Protein AF-A0A7W5MKS4-F1 (afdb_monomer_lite)

Radius of gyration: 28.18 Å; chains: 1; bounding box: 76×53×64 Å

pLDDT: mean 79.15, std 17.08, range [35.84, 94.62]

Secondary structure (DSSP, 8-state):
---PPTTEEE-TTS-EEEEEEPPTTTGGGSS-TTSPPPSEEEEEEESTTSTTHHHHHHHHHHHHHHHHHHHHHHHTT------HHHHHHHHHHHHHHHHHHHHHHHH-HHHHHHHHHHHHHHHHTT-----------------------

Sequence (149 aa):
MLMGPKHTKVHPSGRGEYRRAFSEHFRPFTGGKDVAPRREHKVSLGLPGTSGFMAQCEAAAVQYEDIVVKAQRRHDAAFDVLDAPMIALSAETFRVEMLEDDNAERWDETGAELRRLVAADLSARGVRFESREGPQRASGVGRAVQDEP

Foldseek 3Di:
DPPPDPQWDQDPVQWIKRKDADDPLLQCQLADPPGHGDRIQIDTLGHPPDPCSVVSSVVSVVVVVVSVVRSVCVSVVVDDPCDPVNVVVVVVVVVVVVVVVVVCCVPPPVNVVVVVVVVVVCVVVVNDDPPPPPDPPPPDDDDDDDDDD

Structure (mmCIF, N/CA/C/O backbone):
data_AF-A0A7W5MKS4-F1
#
_entry.id   AF-A0A7W5MKS4-F1
#
loop_
_atom_site.group_PDB
_atom_site.id
_atom_site.type_symbol
_atom_site.label_atom_id
_atom_site.label_alt_id
_atom_site.label_comp_id
_atom_site.label_asym_id
_atom_site.label_entity_id
_atom_site.label_seq_id
_atom_site.pdbx_PDB_ins_code
_atom_site.Cartn_x
_atom_site.Cartn_y
_atom_site.Cartn_z
_atom_site.occupancy
_atom_site.B_iso_or_equiv
_atom_site.auth_seq_id
_atom_site.auth_comp_id
_atom_site.auth_asym_id
_atom_site.auth_atom_id
_atom_site.pdbx_PDB_model_num
ATOM 1 N N . MET A 1 1 ? 32.159 -3.551 -16.111 1.00 37.97 1 MET A N 1
ATOM 2 C CA . MET A 1 1 ? 30.915 -4.313 -15.865 1.00 37.97 1 MET A CA 1
ATOM 3 C C . MET A 1 1 ? 30.027 -3.471 -14.966 1.00 37.97 1 MET A C 1
ATOM 5 O O . MET A 1 1 ? 30.359 -3.311 -13.801 1.00 37.97 1 MET A O 1
ATOM 9 N N . LEU A 1 2 ? 28.965 -2.866 -15.500 1.00 37.34 2 LEU A N 1
ATOM 10 C CA . LEU A 1 2 ? 27.964 -2.187 -14.672 1.00 37.34 2 LEU A CA 1
ATOM 11 C C . LEU A 1 2 ? 27.218 -3.267 -13.876 1.00 37.34 2 LEU A C 1
ATOM 13 O O . LEU A 1 2 ? 26.520 -4.089 -14.467 1.00 37.34 2 LEU A O 1
ATOM 17 N N . MET A 1 3 ? 27.427 -3.314 -12.557 1.00 41.47 3 MET A N 1
ATOM 18 C CA . MET A 1 3 ? 26.613 -4.132 -11.658 1.00 41.47 3 MET A CA 1
ATOM 19 C C . MET A 1 3 ? 25.167 -3.644 -11.766 1.00 41.47 3 MET A C 1
ATOM 21 O O . MET A 1 3 ? 24.836 -2.563 -11.287 1.00 41.47 3 MET A O 1
ATOM 25 N N . GLY A 1 4 ? 24.319 -4.414 -12.448 1.00 54.06 4 GLY A N 1
ATOM 26 C CA . GLY A 1 4 ? 22.897 -4.110 -12.548 1.00 54.06 4 GLY A CA 1
ATOM 27 C C . GLY A 1 4 ? 22.213 -4.150 -11.173 1.00 54.06 4 GLY A C 1
ATOM 28 O O . GLY A 1 4 ? 22.694 -4.838 -10.266 1.00 54.06 4 GLY A O 1
ATOM 29 N N . PRO A 1 5 ? 21.093 -3.428 -11.001 1.00 62.00 5 PRO A N 1
ATOM 30 C CA . PRO A 1 5 ? 20.344 -3.411 -9.751 1.00 62.00 5 PRO A CA 1
ATOM 31 C C . PRO A 1 5 ? 19.978 -4.832 -9.297 1.00 62.00 5 PRO A C 1
ATOM 33 O O . PRO A 1 5 ? 19.530 -5.670 -10.089 1.00 62.00 5 PRO A O 1
ATOM 36 N N . LYS A 1 6 ? 20.203 -5.111 -8.005 1.00 70.56 6 LYS A N 1
ATOM 37 C CA . LYS A 1 6 ? 19.980 -6.426 -7.384 1.00 70.56 6 LYS A CA 1
ATOM 38 C C . LYS A 1 6 ? 18.543 -6.890 -7.658 1.00 70.56 6 LYS A C 1
ATOM 40 O O . LYS A 1 6 ? 17.614 -6.097 -7.567 1.00 70.56 6 LYS A O 1
ATOM 45 N N . HIS A 1 7 ? 18.373 -8.179 -7.963 1.00 85.19 7 HIS A N 1
ATOM 46 C CA . HIS A 1 7 ? 17.077 -8.825 -8.252 1.00 85.19 7 HIS A CA 1
ATOM 47 C C . HIS A 1 7 ? 16.450 -8.520 -9.621 1.00 85.19 7 HIS A C 1
ATOM 49 O O . HIS A 1 7 ? 15.295 -8.872 -9.854 1.00 85.19 7 HIS A O 1
ATOM 55 N N . THR A 1 8 ? 17.215 -7.954 -10.554 1.00 86.12 8 THR A N 1
ATOM 56 C CA . THR A 1 8 ? 16.762 -7.739 -11.934 1.00 86.12 8 THR A CA 1
ATOM 57 C C . THR A 1 8 ? 17.178 -8.899 -12.838 1.00 86.12 8 THR A C 1
ATOM 59 O O . THR A 1 8 ? 18.327 -9.339 -12.802 1.00 86.12 8 THR A O 1
ATOM 62 N N . LYS A 1 9 ? 16.261 -9.399 -13.668 1.00 88.31 9 LYS A N 1
ATOM 63 C CA . LYS A 1 9 ? 16.521 -10.412 -14.702 1.00 88.31 9 LYS A CA 1
ATOM 64 C C . LYS A 1 9 ? 16.053 -9.899 -16.057 1.00 88.31 9 LYS A C 1
ATOM 66 O O . LYS A 1 9 ? 15.049 -9.205 -16.136 1.00 88.31 9 LYS A O 1
ATOM 71 N N . VAL A 1 10 ? 16.759 -10.254 -17.126 1.00 87.00 10 VAL A N 1
ATOM 72 C CA . VAL A 1 10 ? 16.326 -9.953 -18.498 1.00 87.00 10 VAL A CA 1
ATOM 73 C C . VAL A 1 10 ? 15.580 -11.167 -19.044 1.00 87.00 10 VAL A C 1
ATOM 75 O O . VAL A 1 10 ? 16.099 -12.282 -19.038 1.00 87.00 10 VAL A O 1
ATOM 78 N N . HIS A 1 11 ? 14.342 -10.956 -19.471 1.00 85.56 11 HIS A N 1
ATOM 79 C CA . HIS A 1 11 ? 13.506 -11.951 -20.129 1.00 85.56 11 HIS A CA 1
ATOM 80 C C . HIS A 1 11 ? 13.994 -12.180 -21.575 1.00 85.56 11 HIS A C 1
ATOM 82 O O . HIS A 1 11 ? 14.494 -11.234 -22.188 1.00 85.56 11 HIS A O 1
ATOM 88 N N . PRO A 1 12 ? 13.799 -13.370 -22.182 1.00 85.25 12 PRO A N 1
ATOM 89 C CA . PRO A 1 12 ? 14.166 -13.626 -23.583 1.00 85.25 12 PRO A CA 1
ATOM 90 C C . PRO A 1 12 ? 13.593 -12.625 -24.599 1.00 85.25 12 PRO A C 1
ATOM 92 O O . PRO A 1 12 ? 14.156 -12.434 -25.668 1.00 85.25 12 PRO A O 1
ATOM 95 N N . SER A 1 13 ? 12.503 -11.935 -24.254 1.00 85.88 13 SER A N 1
ATOM 96 C CA . SER A 1 13 ? 11.917 -10.851 -25.054 1.00 85.88 13 SER A CA 1
ATOM 97 C C . SER A 1 13 ? 12.677 -9.514 -24.971 1.00 85.88 13 SER A C 1
ATOM 99 O O . SER A 1 13 ? 12.152 -8.494 -25.407 1.00 85.88 13 SER A O 1
ATOM 101 N N . GLY A 1 14 ? 13.841 -9.471 -24.317 1.00 84.69 14 GLY A N 1
ATOM 102 C CA . GLY A 1 14 ? 14.654 -8.267 -24.110 1.00 84.69 14 GLY A CA 1
ATOM 103 C C . GLY A 1 14 ? 14.167 -7.330 -22.998 1.00 84.69 14 GLY A C 1
ATOM 104 O O . GLY A 1 14 ? 14.828 -6.338 -22.705 1.00 84.69 14 GLY A O 1
ATOM 105 N N . ARG A 1 15 ? 13.035 -7.626 -22.347 1.00 8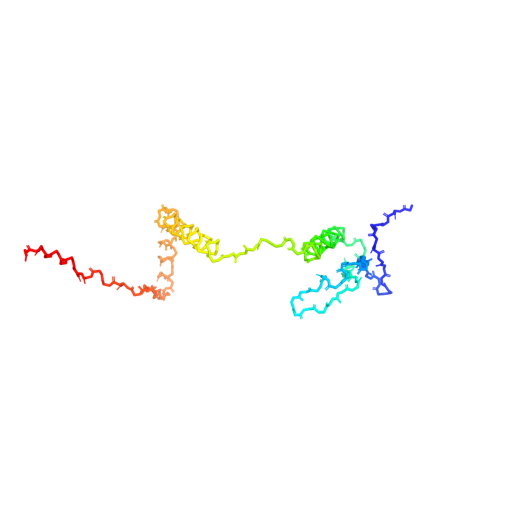8.69 15 ARG A N 1
ATOM 106 C CA . ARG A 1 15 ? 12.491 -6.816 -21.243 1.00 88.69 15 ARG A CA 1
ATOM 107 C C . ARG A 1 15 ? 13.139 -7.188 -19.911 1.00 88.69 15 ARG A C 1
ATOM 109 O O . ARG A 1 15 ? 13.355 -8.365 -19.642 1.00 88.69 15 ARG A O 1
ATOM 116 N N . GLY A 1 16 ? 13.412 -6.202 -19.067 1.00 90.44 16 GLY A N 1
ATOM 117 C CA . GLY A 1 16 ? 13.812 -6.402 -17.681 1.00 90.44 16 GLY A CA 1
ATOM 118 C C . GLY A 1 16 ? 12.619 -6.732 -16.785 1.00 90.44 16 GLY A C 1
ATOM 119 O O . GLY A 1 16 ? 11.503 -6.254 -16.984 1.00 90.44 16 GLY A O 1
ATOM 120 N N . GLU A 1 17 ? 12.874 -7.546 -15.774 1.00 92.94 17 GLU A N 1
ATOM 121 C CA . GLU A 1 17 ? 11.919 -7.984 -14.768 1.00 92.94 17 GLU A CA 1
ATOM 122 C C . GLU A 1 17 ? 12.578 -7.900 -13.390 1.00 92.94 17 GLU A C 1
ATOM 124 O O . GLU A 1 17 ? 13.673 -8.428 -13.184 1.00 92.94 17 GLU A O 1
ATOM 129 N N . TYR A 1 18 ? 11.909 -7.255 -12.440 1.00 93.31 18 TYR A N 1
ATOM 130 C CA . TYR A 1 18 ? 12.260 -7.328 -11.030 1.00 93.31 18 TYR A CA 1
ATOM 131 C C . TYR A 1 18 ? 11.673 -8.606 -10.447 1.00 93.31 18 TYR A C 1
ATOM 133 O O . TYR A 1 18 ? 10.470 -8.847 -10.577 1.00 93.31 18 TYR A O 1
ATOM 141 N N . ARG A 1 19 ? 12.503 -9.420 -9.792 1.00 93.44 19 ARG A N 1
ATOM 142 C CA . ARG A 1 19 ? 12.075 -10.680 -9.188 1.00 93.44 19 ARG A CA 1
ATOM 143 C C . ARG A 1 19 ? 12.782 -10.940 -7.864 1.00 93.44 19 ARG A C 1
ATOM 145 O O . ARG A 1 19 ? 13.958 -11.307 -7.841 1.00 93.44 19 ARG A O 1
ATOM 152 N N . ARG A 1 20 ? 12.037 -10.833 -6.762 1.00 93.56 20 ARG A N 1
ATOM 153 C CA . ARG A 1 20 ? 12.534 -11.098 -5.404 1.00 93.56 20 ARG A CA 1
ATOM 154 C C . ARG A 1 20 ? 11.591 -12.028 -4.647 1.00 93.56 20 ARG A C 1
ATOM 156 O O . ARG A 1 20 ? 10.394 -11.772 -4.559 1.00 93.56 20 ARG A O 1
ATOM 163 N N . ALA A 1 21 ? 12.135 -13.118 -4.114 1.00 93.00 21 ALA A N 1
ATOM 164 C CA . ALA A 1 21 ? 11.378 -14.080 -3.321 1.00 93.00 21 ALA A CA 1
ATOM 165 C C . ALA A 1 21 ? 11.095 -13.532 -1.917 1.00 93.00 21 ALA A C 1
ATOM 167 O O . ALA A 1 21 ? 11.966 -12.907 -1.315 1.00 93.00 21 ALA A O 1
ATOM 168 N N . PHE A 1 22 ? 9.902 -13.810 -1.391 1.00 93.06 22 PHE A N 1
ATOM 169 C CA . PHE A 1 22 ? 9.574 -13.523 0.004 1.00 93.06 22 PHE A CA 1
ATOM 170 C C . PHE A 1 22 ? 10.118 -14.625 0.923 1.00 93.06 22 PHE A C 1
ATOM 172 O O . PHE A 1 22 ? 10.131 -15.809 0.551 1.00 93.06 22 PHE A O 1
ATOM 179 N N . SER A 1 23 ? 10.524 -14.235 2.136 1.00 91.56 23 SER A N 1
ATOM 180 C CA . SER A 1 23 ? 10.887 -15.175 3.206 1.00 91.56 23 SER A CA 1
ATOM 181 C C . SER A 1 23 ? 9.728 -16.124 3.508 1.00 91.56 23 SER A C 1
ATOM 183 O O . SER A 1 23 ? 8.566 -15.716 3.454 1.00 91.56 23 SER A O 1
ATOM 185 N N . GLU A 1 24 ? 10.032 -17.383 3.827 1.00 91.00 24 GLU A N 1
ATOM 186 C CA . GLU A 1 24 ? 9.024 -18.438 3.991 1.00 91.00 24 GLU A CA 1
ATOM 187 C C . GLU A 1 24 ? 7.988 -18.092 5.060 1.00 91.00 24 GLU A C 1
ATOM 189 O O . GLU A 1 24 ? 6.795 -18.283 4.832 1.00 91.00 24 GLU A O 1
ATOM 194 N N . HIS A 1 25 ? 8.443 -17.484 6.157 1.00 88.56 25 HIS A N 1
ATOM 195 C CA . HIS A 1 25 ? 7.606 -17.060 7.279 1.00 88.56 25 HIS A CA 1
ATOM 196 C C . HIS A 1 25 ? 6.561 -16.002 6.889 1.00 88.56 25 HIS A C 1
ATOM 198 O O . HIS A 1 25 ? 5.465 -15.991 7.441 1.00 88.56 25 HIS A O 1
ATOM 204 N N . PHE A 1 26 ? 6.850 -15.151 5.896 1.00 88.62 26 PHE A N 1
ATOM 205 C CA . PHE A 1 26 ? 5.929 -14.091 5.468 1.00 88.62 26 PHE A CA 1
ATOM 206 C C . PHE A 1 26 ? 5.015 -14.494 4.320 1.00 88.62 26 PHE A C 1
ATOM 208 O O . PHE A 1 26 ? 3.989 -13.844 4.129 1.00 88.62 26 PHE A O 1
ATOM 215 N N . ARG A 1 27 ? 5.343 -15.551 3.559 1.00 90.62 27 ARG A N 1
ATOM 216 C CA . ARG A 1 27 ? 4.579 -15.960 2.364 1.00 90.62 27 ARG A CA 1
ATOM 217 C C . ARG A 1 27 ? 3.068 -16.019 2.607 1.00 90.62 27 ARG A C 1
ATOM 219 O O . ARG A 1 27 ? 2.375 -15.410 1.791 1.00 90.62 27 ARG A O 1
ATOM 226 N N . PRO A 1 28 ? 2.549 -16.631 3.695 1.00 90.25 28 PRO A N 1
ATOM 227 C CA . PRO A 1 28 ? 1.106 -16.686 3.953 1.00 90.25 28 PRO A CA 1
ATOM 228 C C . PRO A 1 28 ? 0.435 -15.308 4.064 1.00 90.25 28 PRO A C 1
ATOM 230 O O . PRO A 1 28 ? -0.742 -15.175 3.749 1.00 90.25 28 PRO A O 1
ATOM 233 N N . PHE A 1 29 ? 1.184 -14.273 4.454 1.00 89.31 29 PHE A N 1
ATOM 234 C CA . PHE A 1 29 ? 0.673 -12.936 4.771 1.00 89.31 29 PHE A CA 1
ATOM 235 C C . PHE A 1 29 ? 0.842 -11.912 3.638 1.00 89.31 29 PHE A C 1
ATOM 237 O O . PHE A 1 29 ? 0.351 -10.785 3.743 1.00 89.31 29 PHE A O 1
ATOM 244 N N . THR A 1 30 ? 1.511 -12.296 2.545 1.00 89.12 30 THR A N 1
ATOM 245 C CA . THR A 1 30 ? 1.766 -11.429 1.376 1.00 89.12 30 THR A CA 1
ATOM 246 C C . THR A 1 30 ? 0.552 -11.229 0.462 1.00 89.12 30 THR A C 1
ATOM 248 O O . THR A 1 30 ? 0.558 -10.326 -0.376 1.00 89.12 30 THR A O 1
ATOM 251 N N . GLY A 1 31 ? -0.484 -12.065 0.593 1.00 81.88 31 GLY A N 1
ATOM 252 C CA . GLY A 1 31 ? -1.744 -11.954 -0.146 1.00 81.88 31 GLY A CA 1
ATOM 253 C C . GLY A 1 31 ? -2.749 -11.043 0.563 1.00 81.88 31 GLY A C 1
ATOM 254 O O . GLY A 1 31 ? -2.788 -10.991 1.785 1.00 81.88 31 GLY A O 1
ATOM 255 N N . GLY A 1 32 ? -3.559 -10.284 -0.175 1.00 75.00 32 GLY A N 1
ATOM 256 C CA . GLY A 1 32 ? -4.725 -9.574 0.374 1.00 75.00 32 GLY A CA 1
ATOM 257 C C . GLY A 1 32 ? -5.817 -10.531 0.875 1.00 75.00 32 GLY A C 1
ATOM 258 O O . GLY A 1 32 ? -5.712 -11.734 0.672 1.00 75.00 32 GLY A O 1
ATOM 259 N N . LYS A 1 33 ? -6.884 -9.994 1.488 1.00 70.50 33 LYS A N 1
ATOM 260 C CA . LYS A 1 33 ? -8.025 -10.789 1.991 1.00 70.50 33 LYS A CA 1
ATOM 261 C C . LYS A 1 33 ? -8.585 -11.752 0.929 1.00 70.50 33 LYS A C 1
ATOM 263 O O . LYS A 1 33 ? -8.878 -12.895 1.249 1.00 70.50 33 LYS A O 1
ATOM 268 N N . ASP A 1 34 ? -8.606 -11.303 -0.326 1.00 77.56 34 ASP A N 1
ATOM 269 C CA . ASP A 1 34 ? -9.131 -12.052 -1.476 1.00 77.56 34 ASP A CA 1
ATOM 270 C C . ASP A 1 34 ? -8.057 -12.347 -2.540 1.00 77.56 34 ASP A C 1
ATOM 272 O O . ASP A 1 34 ? -8.361 -12.668 -3.688 1.00 77.56 34 ASP A O 1
ATOM 276 N N . VAL A 1 35 ? -6.772 -12.209 -2.193 1.00 80.38 35 VAL A N 1
ATOM 277 C CA . VAL A 1 35 ? -5.660 -12.433 -3.128 1.00 80.38 35 VAL A CA 1
ATOM 278 C C . VAL A 1 35 ? -4.781 -13.544 -2.587 1.00 80.38 35 VAL A C 1
ATOM 280 O O . VAL A 1 35 ? -4.255 -13.440 -1.482 1.00 80.38 35 VAL A O 1
ATOM 283 N N . ALA A 1 36 ? -4.576 -14.580 -3.401 1.00 84.00 36 ALA A N 1
ATOM 284 C CA . ALA A 1 36 ? -3.751 -15.718 -3.026 1.00 84.00 36 ALA A CA 1
ATOM 285 C C . ALA A 1 36 ? -2.344 -15.280 -2.556 1.00 84.00 36 ALA A C 1
ATOM 287 O O . ALA A 1 36 ? -1.760 -14.351 -3.135 1.00 84.00 36 ALA A O 1
ATOM 288 N N . PRO A 1 37 ? -1.776 -15.959 -1.541 1.00 87.69 37 PRO A N 1
ATOM 289 C CA . PRO A 1 37 ? -0.424 -15.693 -1.073 1.00 87.69 37 PRO A CA 1
ATOM 290 C C . PRO A 1 37 ? 0.587 -15.815 -2.214 1.00 87.69 37 PRO A C 1
ATOM 292 O O . PRO A 1 37 ? 0.530 -16.746 -3.023 1.00 87.69 37 PRO A O 1
ATOM 295 N N . ARG A 1 38 ? 1.538 -14.883 -2.283 1.00 89.88 38 ARG A N 1
ATOM 296 C CA . ARG A 1 38 ? 2.557 -14.856 -3.335 1.00 89.88 38 ARG A CA 1
ATOM 297 C C . ARG A 1 38 ? 3.874 -15.386 -2.784 1.00 89.88 38 ARG A C 1
ATOM 299 O O . ARG A 1 38 ? 4.266 -15.101 -1.658 1.00 89.88 38 ARG A O 1
ATOM 306 N N . ARG A 1 39 ? 4.596 -16.157 -3.597 1.00 92.19 39 ARG A N 1
ATOM 307 C CA . ARG A 1 39 ? 5.942 -16.643 -3.234 1.00 92.19 39 ARG A CA 1
ATOM 308 C C . ARG A 1 39 ? 7.033 -15.610 -3.511 1.00 92.19 39 ARG A C 1
ATOM 310 O O . ARG A 1 39 ? 8.086 -15.640 -2.882 1.00 92.19 39 ARG A O 1
ATOM 317 N N . GLU A 1 40 ? 6.776 -14.701 -4.442 1.00 93.25 40 GLU A N 1
ATOM 318 C CA . GLU A 1 40 ? 7.726 -13.693 -4.900 1.00 93.25 40 GLU A CA 1
ATOM 319 C C . GLU A 1 40 ? 7.009 -12.434 -5.391 1.00 93.25 40 GLU A C 1
ATOM 321 O O . GLU A 1 40 ? 5.854 -12.484 -5.826 1.00 93.25 40 GLU A O 1
ATOM 326 N N . HIS A 1 41 ? 7.714 -11.307 -5.333 1.00 93.50 41 HIS A N 1
ATOM 327 C CA . HIS A 1 41 ? 7.340 -10.079 -6.014 1.00 93.50 41 HIS A CA 1
ATOM 328 C C . HIS A 1 41 ? 7.972 -10.085 -7.404 1.00 93.50 41 HIS A C 1
ATOM 330 O O . HIS A 1 41 ? 9.200 -10.122 -7.534 1.00 93.50 41 HIS A O 1
ATOM 336 N N . LYS A 1 42 ? 7.119 -10.082 -8.428 1.00 93.31 42 LYS A N 1
ATOM 337 C CA . LYS A 1 42 ? 7.496 -10.108 -9.839 1.00 93.31 42 LYS A CA 1
ATOM 338 C C . LYS A 1 42 ? 6.846 -8.930 -10.557 1.00 93.31 42 LYS A C 1
ATOM 340 O O . LYS A 1 42 ? 5.619 -8.849 -10.585 1.00 93.31 42 LYS A O 1
ATOM 345 N N . VAL A 1 43 ? 7.657 -8.049 -11.144 1.00 92.81 43 VAL A N 1
ATOM 346 C CA . VAL A 1 43 ? 7.194 -6.842 -11.851 1.00 92.81 43 VAL A CA 1
ATOM 347 C C . VAL A 1 43 ? 8.008 -6.634 -13.127 1.00 92.81 43 VAL A C 1
ATOM 349 O O . VAL A 1 43 ? 9.226 -6.783 -13.128 1.00 92.81 43 VAL A O 1
ATOM 352 N N . SER A 1 44 ? 7.338 -6.296 -14.230 1.00 92.00 44 SER A N 1
ATOM 353 C CA . SER A 1 44 ? 8.000 -5.915 -15.484 1.00 92.00 44 SER A CA 1
ATOM 354 C C . SER A 1 44 ? 8.564 -4.499 -15.372 1.00 92.00 44 SER A C 1
ATOM 356 O O . SER A 1 44 ? 7.832 -3.589 -15.004 1.00 92.00 44 SER A O 1
ATOM 358 N N . LEU A 1 45 ? 9.822 -4.310 -15.769 1.00 91.38 45 LEU A N 1
ATOM 359 C CA . LEU A 1 45 ? 10.549 -3.033 -15.712 1.00 91.38 45 LEU A CA 1
ATOM 360 C C . LEU A 1 45 ? 10.682 -2.345 -17.083 1.00 91.38 45 LEU A C 1
ATOM 362 O O . LEU A 1 45 ? 11.345 -1.320 -17.218 1.00 91.38 45 LEU A O 1
ATOM 366 N N . GLY A 1 46 ? 10.115 -2.940 -18.137 1.00 89.81 46 GLY A N 1
ATOM 367 C CA . GLY A 1 46 ? 10.268 -2.437 -19.503 1.00 89.81 46 GLY A CA 1
ATOM 368 C C . GLY A 1 46 ? 11.606 -2.835 -20.125 1.00 89.81 46 GLY A C 1
ATOM 369 O O . GLY A 1 46 ? 12.128 -3.907 -19.832 1.00 89.81 46 GLY A O 1
ATOM 370 N N . LEU A 1 47 ? 12.136 -2.030 -21.044 1.00 90.31 47 LEU A N 1
ATOM 371 C CA . LEU A 1 47 ? 13.389 -2.333 -21.742 1.00 90.31 47 LEU A CA 1
ATOM 372 C C . LEU A 1 47 ? 14.588 -1.736 -20.983 1.00 90.31 47 LEU A C 1
ATOM 374 O O . LEU A 1 47 ? 14.545 -0.568 -20.600 1.00 90.31 47 LEU A O 1
ATOM 378 N N . PRO A 1 48 ? 15.680 -2.492 -20.777 1.00 86.38 48 PRO A N 1
ATOM 379 C CA . PRO A 1 48 ? 16.901 -1.937 -20.208 1.00 86.38 48 PRO A CA 1
ATOM 380 C C . PRO A 1 4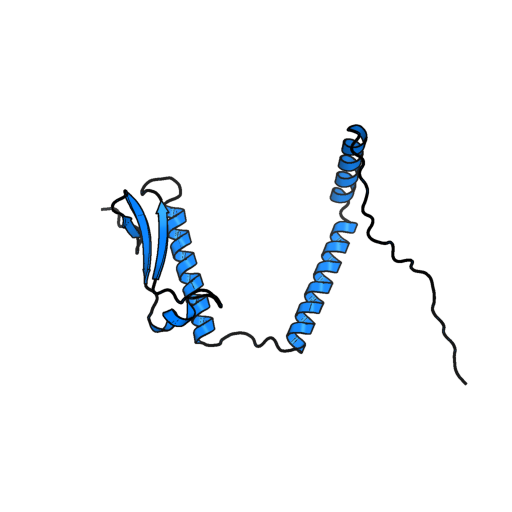8 ? 17.423 -0.771 -21.059 1.00 86.38 48 PRO A C 1
ATOM 382 O O . PRO A 1 48 ? 17.518 -0.883 -22.279 1.00 86.38 48 PRO A O 1
ATOM 385 N N . GLY A 1 49 ? 17.769 0.344 -20.414 1.00 83.44 49 GLY A N 1
ATOM 386 C CA . GLY A 1 49 ? 18.308 1.534 -21.084 1.00 83.44 49 GLY A CA 1
ATOM 387 C C . GLY A 1 49 ? 17.269 2.560 -21.550 1.00 83.44 49 GLY A C 1
ATOM 388 O O . GLY A 1 49 ? 17.662 3.633 -21.999 1.00 83.44 49 GLY A O 1
ATOM 389 N N . THR A 1 50 ? 15.964 2.297 -21.408 1.00 87.00 50 THR A N 1
ATOM 390 C CA . THR A 1 50 ? 14.940 3.331 -21.631 1.00 87.00 50 THR A CA 1
ATOM 391 C C . THR A 1 50 ? 14.864 4.305 -20.459 1.00 87.00 50 THR A C 1
ATOM 393 O O . THR A 1 50 ? 15.140 3.943 -19.309 1.00 87.00 50 THR A O 1
ATOM 396 N N . SER A 1 51 ? 14.424 5.537 -20.729 1.00 85.19 51 SER A N 1
ATOM 397 C CA . SER A 1 51 ? 14.097 6.490 -19.668 1.00 85.19 51 SER A CA 1
ATOM 398 C C . SER A 1 51 ? 13.065 5.873 -18.713 1.00 85.19 51 SER A C 1
ATOM 400 O O . SER A 1 51 ? 12.105 5.227 -19.129 1.00 85.19 51 SER A O 1
ATOM 402 N N . GLY A 1 52 ? 13.316 5.989 -17.409 1.00 87.25 52 GLY A N 1
ATOM 403 C CA . GLY A 1 52 ? 12.445 5.437 -16.368 1.00 87.25 52 GLY A CA 1
ATOM 404 C C . GLY A 1 52 ? 12.715 3.986 -15.952 1.00 87.25 52 GLY A C 1
ATOM 405 O O . GLY A 1 52 ? 12.138 3.561 -14.957 1.00 87.25 52 GLY A O 1
ATOM 406 N N . PHE A 1 53 ? 13.615 3.239 -16.610 1.00 89.00 53 PHE A N 1
ATOM 407 C CA . PHE A 1 53 ? 13.946 1.864 -16.187 1.00 89.00 53 PHE A CA 1
ATOM 408 C C . PHE A 1 53 ? 14.445 1.813 -14.733 1.00 89.00 53 PHE A C 1
ATOM 410 O O . PHE A 1 53 ? 13.965 1.021 -13.928 1.00 89.00 53 PHE A O 1
ATOM 417 N N . MET A 1 54 ? 15.371 2.706 -14.371 1.00 89.75 54 MET A N 1
ATOM 418 C CA . MET A 1 54 ? 15.906 2.783 -13.006 1.00 89.75 54 MET A CA 1
ATOM 419 C C . MET A 1 54 ? 14.847 3.207 -11.984 1.00 89.75 54 MET A C 1
ATOM 421 O O . MET A 1 54 ? 14.757 2.594 -10.926 1.00 89.75 54 MET A O 1
ATOM 425 N N . ALA A 1 55 ? 13.988 4.167 -12.333 1.00 91.38 55 ALA A N 1
ATOM 426 C CA . ALA A 1 55 ? 12.877 4.574 -11.473 1.00 91.38 55 ALA A CA 1
ATOM 427 C C . ALA A 1 55 ? 11.896 3.415 -11.224 1.00 91.38 55 ALA A C 1
ATOM 429 O O . ALA A 1 55 ? 11.404 3.239 -10.114 1.00 91.38 55 ALA A O 1
ATOM 430 N N . GLN A 1 56 ? 11.646 2.572 -12.233 1.00 91.94 56 GLN A N 1
ATOM 431 C CA . GLN A 1 56 ? 10.829 1.367 -12.071 1.00 91.94 56 GLN A CA 1
ATOM 432 C C . GLN A 1 56 ? 11.519 0.315 -11.194 1.00 91.94 56 GLN A C 1
ATOM 434 O O . GLN A 1 56 ? 10.845 -0.334 -10.396 1.00 91.94 56 GLN A O 1
ATOM 439 N N . CYS A 1 57 ? 12.844 0.157 -11.295 1.00 90.25 57 CYS A N 1
ATOM 440 C CA . CYS A 1 57 ? 13.607 -0.719 -10.399 1.00 90.25 57 CYS A CA 1
ATOM 441 C C . CYS A 1 57 ? 13.473 -0.274 -8.938 1.00 90.25 57 CYS A C 1
ATOM 443 O O . CYS A 1 57 ? 13.219 -1.100 -8.063 1.00 90.25 57 CYS A O 1
ATOM 445 N N . GLU A 1 58 ? 13.634 1.024 -8.682 1.00 91.88 58 GLU A N 1
ATOM 446 C CA . GLU A 1 58 ? 13.503 1.615 -7.348 1.00 91.88 58 GLU A CA 1
ATOM 447 C C . GLU A 1 58 ? 12.076 1.467 -6.818 1.00 91.88 58 GLU A C 1
ATOM 449 O O . GLU A 1 58 ? 11.884 0.967 -5.712 1.00 91.88 58 GLU A O 1
ATOM 454 N N . ALA A 1 59 ? 11.069 1.789 -7.633 1.00 93.44 59 ALA A N 1
ATOM 455 C CA . ALA A 1 59 ? 9.668 1.621 -7.264 1.00 93.44 59 ALA A CA 1
ATOM 456 C C . ALA A 1 59 ? 9.327 0.159 -6.934 1.00 93.44 59 ALA A C 1
ATOM 458 O O . ALA A 1 59 ? 8.648 -0.101 -5.943 1.00 93.44 59 ALA A O 1
ATOM 459 N N . ALA A 1 60 ? 9.826 -0.808 -7.712 1.00 93.12 60 ALA A N 1
ATOM 460 C CA . ALA A 1 60 ? 9.623 -2.230 -7.435 1.00 93.12 60 ALA A CA 1
ATOM 461 C C . ALA A 1 60 ? 10.312 -2.676 -6.131 1.00 93.12 60 ALA A C 1
ATOM 463 O O . ALA A 1 60 ? 9.772 -3.500 -5.392 1.00 93.12 60 ALA A O 1
ATOM 464 N N . ALA A 1 61 ? 11.484 -2.117 -5.816 1.00 92.69 61 ALA A N 1
ATOM 465 C CA . ALA A 1 61 ? 12.162 -2.383 -4.553 1.00 92.69 61 ALA A CA 1
ATOM 466 C C . ALA A 1 61 ? 11.378 -1.819 -3.356 1.00 92.69 61 ALA A C 1
ATOM 468 O O . ALA A 1 61 ? 11.172 -2.542 -2.384 1.00 92.69 61 ALA A O 1
ATOM 469 N N . VAL A 1 62 ? 10.883 -0.581 -3.451 1.00 94.25 62 VAL A N 1
ATOM 470 C CA . VAL A 1 62 ? 10.035 0.039 -2.416 1.00 94.25 62 VAL A CA 1
ATOM 471 C C . VAL A 1 62 ? 8.748 -0.762 -2.217 1.00 94.25 62 VAL A C 1
ATOM 473 O O . VAL A 1 62 ? 8.419 -1.126 -1.092 1.00 94.25 62 VAL A O 1
ATOM 476 N N . GLN A 1 63 ? 8.068 -1.140 -3.304 1.00 93.44 63 GLN A N 1
ATOM 477 C CA . GLN A 1 63 ? 6.860 -1.967 -3.235 1.00 93.44 63 GLN A CA 1
ATOM 478 C C . GLN A 1 63 ? 7.110 -3.319 -2.562 1.00 93.44 63 GLN A C 1
ATOM 480 O O . GLN A 1 63 ? 6.262 -3.796 -1.806 1.00 93.44 63 GLN A O 1
ATOM 485 N N . TYR A 1 64 ? 8.256 -3.954 -2.827 1.00 93.38 64 TYR A N 1
ATOM 486 C CA . TYR A 1 64 ? 8.628 -5.184 -2.137 1.00 93.38 64 TYR A CA 1
ATOM 487 C C . TYR A 1 64 ? 8.736 -4.959 -0.623 1.00 93.38 64 TYR A C 1
ATOM 489 O O . TYR A 1 64 ? 8.161 -5.739 0.138 1.00 93.38 64 TYR A O 1
ATOM 497 N N . GLU A 1 65 ? 9.447 -3.915 -0.190 1.00 94.06 65 GLU A N 1
ATOM 498 C CA . GLU A 1 65 ? 9.619 -3.622 1.237 1.00 94.06 65 GLU A CA 1
ATOM 499 C C . GLU A 1 65 ? 8.270 -3.310 1.905 1.00 94.06 65 GLU A C 1
ATOM 501 O O . GLU A 1 65 ? 7.965 -3.878 2.951 1.00 94.06 65 GLU A O 1
ATOM 506 N N . ASP A 1 66 ? 7.392 -2.541 1.256 1.00 93.25 66 ASP A N 1
ATOM 507 C CA . ASP A 1 66 ? 6.036 -2.270 1.754 1.00 93.25 66 ASP A CA 1
ATOM 508 C C . ASP A 1 66 ? 5.212 -3.549 1.958 1.00 93.25 66 ASP A C 1
ATOM 510 O O . ASP A 1 66 ? 4.475 -3.684 2.942 1.00 93.25 66 ASP A O 1
ATOM 514 N N . ILE A 1 67 ? 5.316 -4.507 1.029 1.00 92.44 67 ILE A N 1
ATOM 515 C CA . ILE A 1 67 ? 4.642 -5.805 1.154 1.00 92.44 67 ILE A CA 1
ATOM 516 C C . ILE A 1 67 ? 5.206 -6.577 2.347 1.00 92.44 67 ILE A C 1
ATOM 518 O O . ILE A 1 67 ? 4.428 -7.164 3.099 1.00 92.44 67 ILE A O 1
ATOM 522 N N . VAL A 1 68 ? 6.526 -6.564 2.545 1.00 92.69 68 VAL A N 1
ATOM 523 C CA . VAL A 1 68 ? 7.166 -7.230 3.687 1.00 92.69 68 VAL A CA 1
ATOM 524 C C . VAL A 1 68 ? 6.739 -6.589 5.004 1.00 92.69 68 VAL A C 1
ATOM 526 O O . VAL A 1 68 ? 6.350 -7.321 5.907 1.00 92.69 68 VAL A O 1
ATOM 529 N N . VAL A 1 69 ? 6.707 -5.258 5.111 1.00 91.88 69 VAL A N 1
ATOM 530 C CA . VAL A 1 69 ? 6.240 -4.566 6.325 1.00 91.88 69 VAL A CA 1
ATOM 531 C C . VAL A 1 69 ? 4.782 -4.916 6.632 1.00 91.88 69 VAL A C 1
ATOM 533 O O . VAL A 1 69 ? 4.442 -5.223 7.775 1.00 91.88 69 VAL A O 1
ATOM 536 N N . LYS A 1 70 ? 3.903 -4.930 5.623 1.00 89.81 70 LYS A N 1
ATOM 537 C CA . LYS A 1 70 ? 2.499 -5.338 5.806 1.00 89.81 70 LYS A CA 1
ATOM 538 C C . LYS A 1 70 ? 2.377 -6.805 6.218 1.00 89.81 70 LYS A C 1
ATOM 540 O O . LYS A 1 70 ? 1.565 -7.127 7.082 1.00 89.81 70 LYS A O 1
ATOM 545 N N . ALA A 1 71 ? 3.170 -7.685 5.611 1.00 90.62 71 ALA A N 1
ATOM 546 C CA . ALA A 1 71 ? 3.198 -9.103 5.947 1.00 90.62 71 ALA A CA 1
ATOM 547 C C . ALA A 1 71 ? 3.726 -9.340 7.370 1.00 90.62 71 ALA A C 1
ATOM 549 O O . ALA A 1 71 ? 3.155 -10.156 8.083 1.00 90.62 71 ALA A O 1
ATOM 550 N N . GLN A 1 72 ? 4.740 -8.585 7.802 1.00 91.38 72 GLN A N 1
ATOM 551 C CA . GLN A 1 72 ? 5.267 -8.598 9.166 1.00 91.38 72 GLN A CA 1
ATOM 552 C C . GLN A 1 72 ? 4.196 -8.172 10.172 1.00 91.38 72 GLN A C 1
ATOM 554 O O . GLN A 1 72 ? 3.892 -8.921 11.089 1.00 91.38 72 GLN A O 1
A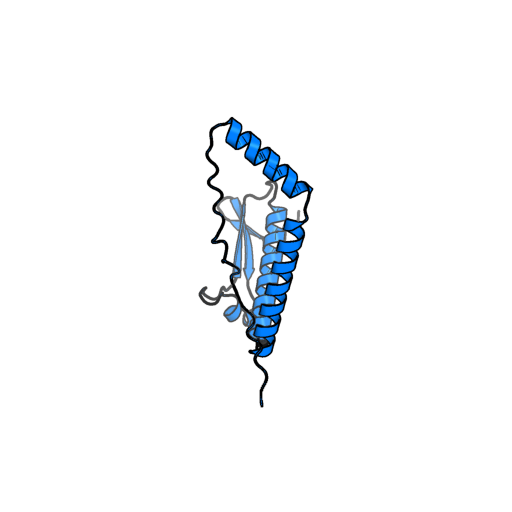TOM 559 N N . ARG A 1 73 ? 3.538 -7.024 9.958 1.00 89.44 73 ARG A N 1
ATOM 560 C CA . ARG A 1 73 ? 2.456 -6.557 10.848 1.00 89.44 73 ARG A CA 1
ATOM 561 C C . ARG A 1 73 ? 1.329 -7.580 10.983 1.00 89.44 73 ARG A C 1
ATOM 563 O O . ARG A 1 73 ? 0.802 -7.781 12.071 1.00 89.44 73 ARG A O 1
ATOM 570 N N . ARG A 1 74 ? 0.977 -8.247 9.878 1.00 87.44 74 ARG A N 1
ATOM 571 C CA . ARG A 1 74 ? -0.012 -9.336 9.871 1.00 87.44 74 ARG A CA 1
ATOM 572 C C . ARG A 1 74 ? 0.453 -10.565 10.628 1.00 87.44 74 ARG A C 1
ATOM 574 O O . ARG A 1 74 ? -0.335 -11.124 11.379 1.00 87.44 74 ARG A O 1
ATOM 581 N N . HIS A 1 75 ? 1.695 -10.981 10.399 1.00 89.25 75 HIS A N 1
ATOM 582 C CA . HIS A 1 75 ? 2.315 -12.096 11.101 1.00 89.25 75 HIS A CA 1
ATOM 583 C C . HIS A 1 75 ? 2.315 -11.855 12.614 1.00 89.25 75 HIS A C 1
ATOM 585 O O . HIS A 1 75 ? 1.937 -12.739 13.375 1.00 89.25 75 HIS A O 1
ATOM 591 N N . ASP A 1 76 ? 2.657 -10.640 13.035 1.00 88.44 76 ASP A N 1
ATOM 592 C CA . ASP A 1 76 ? 2.745 -10.267 14.448 1.00 88.44 76 ASP A CA 1
ATOM 593 C C . ASP A 1 76 ? 1.378 -9.989 15.084 1.00 88.44 76 ASP A C 1
ATOM 595 O O . ASP A 1 76 ? 1.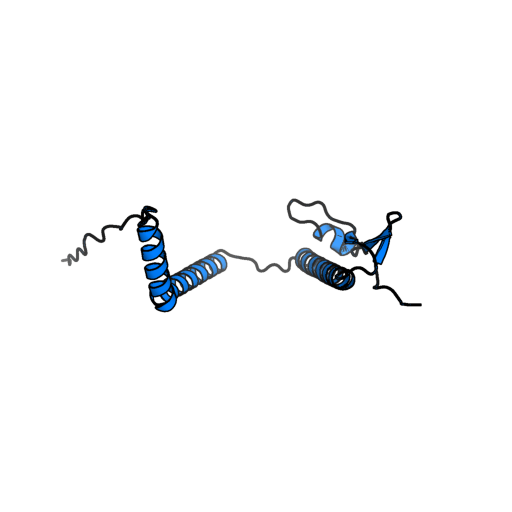311 -9.676 16.270 1.00 88.44 76 ASP A O 1
ATOM 599 N N . ALA A 1 77 ? 0.293 -10.051 14.300 1.00 79.94 77 ALA A N 1
ATOM 600 C CA . ALA A 1 77 ? -1.037 -9.582 14.687 1.00 79.94 77 ALA A CA 1
ATOM 601 C C . ALA A 1 77 ? -1.016 -8.168 15.309 1.00 79.94 77 ALA A C 1
ATOM 603 O O . ALA A 1 77 ? -1.884 -7.818 16.104 1.00 79.94 77 ALA A O 1
ATOM 604 N N . ALA A 1 78 ? -0.037 -7.346 14.918 1.00 73.62 78 ALA A N 1
ATOM 605 C CA . ALA A 1 78 ? 0.217 -6.009 15.445 1.00 73.62 78 ALA A CA 1
ATOM 606 C C . ALA A 1 78 ? -0.711 -4.972 14.794 1.00 73.62 78 ALA A C 1
ATOM 608 O O . ALA A 1 78 ? -0.269 -3.944 14.277 1.00 73.62 78 ALA A O 1
ATOM 609 N N . PHE A 1 79 ? -2.001 -5.290 14.742 1.00 71.62 79 PHE A N 1
ATOM 610 C CA . PHE A 1 79 ? -3.035 -4.339 14.378 1.00 71.62 79 PHE A CA 1
ATOM 611 C C . PHE A 1 79 ? -3.583 -3.711 15.646 1.00 71.62 79 PHE A C 1
ATOM 613 O O . PHE A 1 79 ? -3.892 -4.423 16.602 1.00 71.62 79 PHE A O 1
ATOM 620 N N . ASP A 1 80 ? -3.744 -2.392 15.626 1.00 70.50 80 ASP A N 1
ATOM 621 C CA . ASP A 1 80 ? -4.514 -1.716 16.657 1.00 70.50 80 ASP A CA 1
ATOM 622 C C . ASP A 1 80 ? -5.925 -2.302 16.653 1.00 70.50 80 ASP A C 1
ATOM 624 O O . ASP A 1 80 ? -6.597 -2.377 15.616 1.00 70.50 80 ASP A O 1
ATOM 628 N N . VAL A 1 81 ? -6.361 -2.773 17.816 1.00 73.69 81 VAL A N 1
ATOM 629 C CA . VAL A 1 81 ? -7.736 -3.219 17.994 1.00 73.69 81 VAL A CA 1
ATOM 630 C C . VAL A 1 81 ? -8.602 -1.966 17.934 1.00 73.69 81 VAL A C 1
ATOM 632 O O . VAL A 1 81 ? -8.626 -1.173 18.869 1.00 73.69 81 VAL A O 1
ATOM 635 N N . LEU A 1 82 ? -9.290 -1.775 16.810 1.00 78.25 82 LEU A N 1
ATOM 636 C CA . LEU A 1 82 ? -10.335 -0.765 16.672 1.00 78.25 82 LEU A CA 1
ATOM 637 C C . LEU A 1 82 ? -11.557 -1.231 17.465 1.00 78.25 82 LEU A C 1
ATOM 639 O O . LEU A 1 82 ? -12.448 -1.897 16.937 1.00 78.25 82 LEU A O 1
ATOM 643 N N . ASP A 1 83 ? -11.557 -0.932 18.758 1.00 83.88 83 ASP A N 1
ATOM 644 C CA . ASP A 1 83 ? -12.716 -1.126 19.613 1.00 83.88 83 ASP A CA 1
ATOM 645 C C . ASP A 1 83 ? -13.796 -0.062 19.336 1.00 83.88 83 ASP A C 1
ATOM 647 O O . ASP A 1 83 ? -13.584 0.924 18.624 1.00 83.88 83 ASP A O 1
ATOM 651 N N . ALA A 1 84 ? -15.004 -0.287 19.858 1.00 85.19 84 ALA A N 1
ATOM 652 C CA . ALA A 1 84 ? -16.127 0.619 19.620 1.00 85.19 84 ALA A CA 1
ATOM 653 C C . ALA A 1 84 ? -15.835 2.084 20.034 1.00 85.19 84 ALA A C 1
ATOM 655 O O . ALA A 1 84 ? -16.198 2.979 19.267 1.00 85.19 84 ALA A O 1
ATOM 656 N N . PRO A 1 85 ? -15.159 2.361 21.170 1.00 89.94 85 PRO A N 1
ATOM 657 C CA . PRO A 1 85 ? -14.724 3.714 21.519 1.00 89.94 85 PRO A CA 1
ATOM 658 C C . PRO A 1 85 ? -13.777 4.351 20.497 1.00 89.94 85 PRO A C 1
ATOM 660 O O . PRO A 1 85 ? -14.013 5.490 20.094 1.00 89.94 85 PRO A O 1
ATOM 663 N N . MET A 1 86 ? -12.743 3.636 20.040 1.00 87.19 86 MET A N 1
ATOM 664 C CA . MET A 1 86 ? -11.798 4.165 19.052 1.00 87.19 86 MET A CA 1
ATOM 665 C C . MET A 1 86 ? -12.473 4.425 17.706 1.00 87.19 86 MET A C 1
ATOM 667 O O . MET A 1 86 ? -12.217 5.453 17.082 1.00 87.19 86 MET A O 1
ATOM 671 N N . ILE A 1 87 ? -13.394 3.550 17.289 1.00 87.88 87 ILE A N 1
ATOM 672 C CA . ILE A 1 87 ? -14.207 3.760 16.083 1.00 87.88 87 ILE A CA 1
ATOM 673 C C . ILE A 1 87 ? -15.053 5.031 16.214 1.00 87.88 87 ILE A C 1
ATOM 675 O O . ILE A 1 87 ? -15.085 5.837 15.285 1.00 87.88 87 ILE A O 1
ATOM 679 N N . ALA A 1 88 ? -15.724 5.227 17.353 1.00 92.06 88 ALA A N 1
ATOM 680 C CA . ALA A 1 88 ? -16.545 6.412 17.591 1.00 92.06 88 ALA A CA 1
ATOM 681 C C . ALA A 1 88 ? -15.703 7.695 17.583 1.00 92.06 88 ALA A C 1
ATOM 683 O O . ALA A 1 88 ? -16.098 8.678 16.958 1.00 92.06 88 ALA A O 1
ATOM 684 N N . LEU A 1 89 ? -14.524 7.664 18.213 1.00 91.81 89 LEU A N 1
ATOM 685 C CA . LEU A 1 89 ? -13.585 8.781 18.206 1.00 91.81 89 LEU A CA 1
ATOM 686 C C . LEU A 1 89 ? -13.128 9.115 16.783 1.00 91.81 89 LEU A C 1
ATOM 688 O O . LEU A 1 89 ? -13.241 10.262 16.371 1.00 91.81 89 LEU A O 1
ATOM 692 N N . SER A 1 90 ? -12.669 8.125 16.010 1.00 90.19 90 SER A N 1
ATOM 693 C CA . SER A 1 90 ? -12.224 8.349 14.628 1.00 90.19 90 SER A CA 1
ATOM 694 C C . SER A 1 90 ? -13.345 8.869 13.724 1.00 90.19 90 SER A C 1
ATOM 696 O O . SER A 1 90 ? -13.103 9.742 12.894 1.00 90.19 90 SER A O 1
ATOM 698 N N . ALA A 1 91 ? -14.573 8.366 13.887 1.00 93.19 91 ALA A N 1
ATOM 699 C CA . ALA A 1 91 ? -15.727 8.847 13.132 1.00 93.19 91 ALA A CA 1
ATOM 700 C C . ALA A 1 91 ? -16.061 10.310 13.463 1.00 93.19 91 ALA A C 1
ATOM 702 O O . ALA A 1 91 ? -16.381 11.089 12.566 1.00 93.19 91 ALA A O 1
ATOM 703 N N . GLU A 1 92 ? -15.961 10.688 14.736 1.00 94.62 92 GLU A N 1
ATOM 704 C CA . GLU A 1 92 ? -16.204 12.057 15.176 1.00 94.62 92 GLU A CA 1
ATOM 705 C C . GLU A 1 92 ? -15.096 13.010 14.716 1.00 94.62 92 GLU A C 1
ATOM 707 O O . GLU A 1 92 ? -15.405 14.083 14.202 1.00 94.62 92 GLU A O 1
ATOM 712 N N . THR A 1 93 ? -13.823 12.608 14.811 1.00 93.56 93 THR A N 1
ATOM 713 C CA . THR A 1 93 ? -12.694 13.378 14.265 1.00 93.56 93 THR A CA 1
ATOM 714 C C . THR A 1 93 ? -12.894 13.649 12.779 1.00 93.56 93 THR A C 1
ATOM 716 O O . THR A 1 93 ? -12.850 14.800 12.362 1.00 93.56 93 THR A O 1
ATOM 719 N N . PHE A 1 94 ? -13.227 12.617 12.000 1.00 92.38 94 PHE A N 1
ATOM 720 C CA . PHE A 1 94 ? -13.501 12.772 10.573 1.00 92.38 94 PHE A CA 1
ATOM 721 C C . PHE A 1 94 ? -14.677 13.724 10.299 1.00 92.38 94 PHE A C 1
ATOM 723 O O . PHE A 1 94 ? -14.629 14.544 9.384 1.00 92.38 94 PHE A O 1
ATOM 730 N N . ARG A 1 95 ? -15.749 13.645 11.100 1.00 93.62 95 ARG A N 1
ATOM 731 C CA . ARG A 1 95 ? -16.902 14.550 10.982 1.00 93.62 95 ARG A CA 1
ATOM 732 C C . ARG A 1 95 ? -16.509 16.005 11.240 1.00 93.62 95 ARG A C 1
ATOM 734 O O . ARG A 1 95 ? -17.031 16.890 10.568 1.00 93.62 95 ARG A O 1
ATOM 741 N N . VAL A 1 96 ? -15.643 16.250 12.222 1.00 94.06 96 VAL A N 1
ATOM 742 C CA . VAL A 1 96 ? -15.135 17.590 12.542 1.00 94.06 96 VAL A CA 1
ATOM 743 C C . VAL A 1 96 ? -14.259 18.115 11.411 1.00 94.06 96 VAL A C 1
ATOM 745 O O . VAL A 1 96 ? -14.548 19.198 10.917 1.00 94.06 96 VAL A O 1
ATOM 748 N N . GLU A 1 97 ? -13.283 17.331 10.946 1.00 93.19 97 GLU A N 1
ATOM 749 C CA . GLU A 1 97 ? -12.410 17.698 9.818 1.00 93.19 97 GLU A CA 1
ATOM 750 C C . GLU A 1 97 ? -13.235 18.073 8.580 1.00 93.19 97 GLU A C 1
ATOM 752 O O . GLU A 1 97 ? -13.015 19.113 7.969 1.00 93.19 97 GLU A O 1
ATOM 757 N N . MET A 1 98 ? -14.280 17.298 8.274 1.00 91.62 98 MET A N 1
ATOM 758 C CA . MET A 1 98 ? -15.165 17.604 7.150 1.00 91.62 98 MET A CA 1
ATOM 759 C C . MET A 1 98 ? -15.956 18.905 7.319 1.00 91.62 98 MET A C 1
ATOM 761 O O . MET A 1 98 ? -16.181 19.619 6.347 1.00 91.62 98 MET A O 1
ATOM 765 N N . LEU A 1 99 ? -16.384 19.231 8.540 1.00 90.62 99 LEU A N 1
ATOM 766 C CA . LEU A 1 99 ? -17.051 20.507 8.811 1.00 90.62 99 LEU A CA 1
ATOM 767 C C . LEU A 1 99 ? -16.082 21.691 8.742 1.00 90.62 99 LEU A C 1
ATOM 769 O O . LEU A 1 99 ? -16.493 22.789 8.364 1.00 90.62 99 LEU A O 1
ATOM 773 N N . GLU A 1 100 ? -14.824 21.485 9.122 1.00 91.81 100 GLU A N 1
ATOM 774 C CA . GLU A 1 100 ? -13.770 22.489 9.001 1.00 91.81 100 GLU A CA 1
ATOM 775 C C . GLU A 1 100 ? -13.429 22.757 7.534 1.00 91.81 100 GLU A C 1
ATOM 777 O O . GLU A 1 100 ? -13.375 23.925 7.145 1.00 91.81 100 GLU A O 1
ATOM 782 N N . ASP A 1 101 ? -13.309 21.708 6.717 1.00 86.62 101 ASP A N 1
ATOM 783 C CA . ASP A 1 101 ? -13.117 21.807 5.267 1.00 86.62 101 ASP A CA 1
ATOM 784 C C . ASP A 1 101 ? -14.288 22.544 4.595 1.00 86.62 101 ASP A C 1
ATOM 786 O O . ASP A 1 101 ? -14.074 23.517 3.868 1.00 86.62 101 ASP A O 1
ATOM 790 N N . ASP A 1 102 ? -15.533 22.160 4.903 1.00 82.38 102 ASP A N 1
ATOM 791 C CA . ASP A 1 102 ? -16.740 22.836 4.405 1.00 82.38 102 ASP A CA 1
ATOM 792 C C . ASP A 1 102 ? -16.772 24.321 4.809 1.00 82.38 102 ASP A C 1
ATOM 794 O O . ASP A 1 102 ? -17.199 25.193 4.043 1.00 82.38 102 ASP A O 1
ATOM 798 N N . ASN A 1 103 ? -16.346 24.635 6.037 1.00 84.50 103 ASN A N 1
ATOM 799 C CA . ASN A 1 103 ? -16.280 26.010 6.514 1.00 84.50 103 ASN A CA 1
ATOM 800 C C . ASN A 1 103 ? -15.170 26.791 5.799 1.00 84.50 103 ASN A C 1
ATOM 802 O O . ASN A 1 103 ? -15.408 27.922 5.379 1.00 84.50 103 ASN A O 1
ATOM 806 N N . ALA A 1 104 ? -13.990 26.202 5.615 1.00 84.00 104 ALA A N 1
ATOM 807 C CA . ALA A 1 104 ? -12.899 26.814 4.865 1.00 84.00 104 ALA A CA 1
ATOM 808 C C . ALA A 1 104 ? -13.313 27.099 3.412 1.00 84.00 104 ALA A C 1
ATOM 810 O O . ALA A 1 104 ? -13.090 28.205 2.921 1.00 84.00 104 ALA A O 1
ATOM 811 N N . GLU A 1 105 ? -14.005 26.166 2.751 1.00 78.62 105 GLU A N 1
ATOM 812 C CA . GLU A 1 105 ? -14.518 26.365 1.391 1.00 78.62 105 GLU A CA 1
ATOM 813 C C . GLU A 1 105 ? -15.571 27.484 1.320 1.00 78.62 105 GLU A C 1
ATOM 815 O O . GLU A 1 105 ? -15.631 28.241 0.341 1.00 78.62 105 GLU A O 1
ATOM 820 N N . ARG A 1 106 ? -16.408 27.614 2.357 1.00 71.81 106 ARG A N 1
ATOM 821 C CA . ARG A 1 106 ? -17.441 28.657 2.423 1.00 71.81 106 ARG A CA 1
ATOM 822 C C . ARG A 1 106 ? -16.849 30.063 2.480 1.00 71.81 106 ARG A C 1
ATOM 824 O O . ARG A 1 106 ? -17.454 30.984 1.931 1.00 71.81 106 ARG A O 1
ATOM 831 N N . TRP A 1 107 ? -15.704 30.221 3.138 1.00 75.38 107 TRP A N 1
ATOM 832 C CA . TRP A 1 107 ? -15.036 31.513 3.313 1.00 75.38 107 TRP A CA 1
ATOM 833 C C . TRP A 1 107 ? -13.870 31.740 2.345 1.00 75.38 107 TRP A C 1
ATOM 835 O O . TRP A 1 107 ? -13.242 32.794 2.403 1.00 75.38 107 TRP A O 1
ATOM 845 N N . ASP A 1 108 ? -13.598 30.808 1.428 1.00 79.75 108 ASP A N 1
ATOM 846 C CA . ASP A 1 108 ? -12.642 31.033 0.346 1.00 79.75 108 ASP A CA 1
ATOM 847 C C . ASP A 1 108 ? -13.215 32.016 -0.689 1.00 79.75 108 ASP A C 1
ATOM 849 O O . ASP A 1 108 ? -13.969 31.664 -1.607 1.00 79.75 108 ASP A O 1
ATOM 853 N N . GLU A 1 109 ? -12.839 33.285 -0.530 1.00 71.19 109 GLU A N 1
ATOM 854 C CA . GLU A 1 109 ? -13.208 34.387 -1.421 1.00 71.19 109 GLU A CA 1
ATOM 855 C C . GLU A 1 109 ? -12.730 34.148 -2.863 1.00 71.19 109 GLU A C 1
ATOM 857 O O . GLU A 1 109 ? -13.418 34.528 -3.814 1.00 71.19 109 GLU A O 1
ATOM 862 N N . THR A 1 110 ? -11.602 33.451 -3.041 1.00 75.19 110 THR A N 1
ATOM 863 C CA . THR A 1 110 ? -11.036 33.142 -4.362 1.00 75.19 110 THR A CA 1
ATOM 864 C C . THR A 1 110 ? -11.905 32.119 -5.090 1.00 75.19 110 THR A C 1
ATOM 866 O O . THR A 1 110 ? -12.262 32.314 -6.255 1.00 75.19 110 THR A O 1
ATOM 869 N N . GLY A 1 111 ? -12.310 31.053 -4.395 1.00 68.56 111 GLY A N 1
ATOM 870 C CA . GLY A 1 111 ? -13.252 30.060 -4.903 1.00 68.56 111 GLY A CA 1
ATOM 871 C C . GLY A 1 111 ? -14.642 30.643 -5.166 1.00 68.56 111 GLY A C 1
ATOM 872 O O . GLY A 1 111 ? -15.277 30.309 -6.169 1.00 68.56 111 GLY A O 1
ATOM 873 N N . ALA A 1 112 ? -15.125 31.553 -4.314 1.00 68.31 112 ALA A N 1
ATOM 874 C CA . ALA A 1 112 ? -16.396 32.247 -4.522 1.00 68.31 112 ALA A CA 1
ATOM 875 C C . ALA A 1 112 ? -16.392 33.108 -5.796 1.00 68.31 112 ALA A C 1
ATOM 877 O O . ALA A 1 112 ? -17.338 33.038 -6.586 1.00 68.31 112 ALA A O 1
ATOM 878 N N . GLU A 1 113 ? -15.325 33.872 -6.028 1.00 76.69 113 GLU A N 1
ATOM 879 C CA . GLU A 1 113 ? -15.198 34.703 -7.223 1.00 76.69 113 GLU A CA 1
ATOM 880 C C . GLU A 1 113 ? -15.014 33.857 -8.489 1.00 76.69 113 GLU A C 1
ATOM 882 O O . GLU A 1 113 ? -15.691 34.086 -9.493 1.00 76.69 113 GLU A O 1
ATOM 887 N N . LEU A 1 114 ? -14.203 32.795 -8.429 1.00 79.44 114 LEU A N 1
ATOM 888 C CA . LEU A 1 114 ? -14.053 31.854 -9.540 1.00 79.44 114 LEU A CA 1
ATOM 889 C C . LEU A 1 114 ? -15.393 31.202 -9.919 1.00 79.44 114 LEU A C 1
ATOM 891 O O . LEU A 1 114 ? -15.726 31.120 -11.101 1.00 79.44 114 LEU A O 1
ATOM 895 N N . ARG A 1 115 ? -16.201 30.787 -8.932 1.00 78.38 115 ARG A N 1
ATOM 896 C CA . ARG A 1 115 ? -17.546 30.233 -9.167 1.00 78.38 115 ARG A CA 1
ATOM 897 C C . ARG A 1 115 ? -18.475 31.243 -9.841 1.00 78.38 115 ARG A C 1
ATOM 899 O O . ARG A 1 115 ? -19.195 30.864 -10.763 1.00 78.38 115 ARG A O 1
ATOM 906 N N . ARG A 1 116 ? -18.440 32.521 -9.439 1.00 79.00 116 ARG A N 1
ATOM 907 C CA . ARG A 1 116 ? -19.213 33.591 -10.100 1.00 79.00 116 ARG A CA 1
ATOM 908 C C . ARG A 1 116 ? -18.782 33.791 -11.549 1.00 79.00 116 ARG A C 1
ATOM 910 O O . ARG A 1 116 ? -19.642 33.864 -12.424 1.00 79.00 116 ARG A O 1
ATOM 917 N N . LEU A 1 117 ? -17.475 33.837 -11.810 1.00 82.62 117 LEU A N 1
ATOM 918 C CA . LEU A 1 117 ? -16.928 34.012 -13.158 1.00 82.62 117 LEU A CA 1
ATOM 919 C C . LEU A 1 117 ? -17.300 32.846 -14.080 1.00 82.62 117 LEU A C 1
ATOM 921 O O . LEU A 1 117 ? -17.756 33.067 -15.201 1.00 82.62 117 LEU A O 1
ATOM 925 N N . VAL A 1 118 ? -17.175 31.608 -13.596 1.00 83.44 118 VAL A N 1
ATOM 926 C CA . VAL A 1 118 ? -17.570 30.408 -14.349 1.00 83.44 118 VAL A CA 1
ATOM 927 C C . VAL A 1 118 ? -19.079 30.386 -14.599 1.00 83.44 118 VAL A C 1
ATOM 929 O O . VAL A 1 118 ? -19.505 30.107 -15.716 1.00 83.44 118 VAL A O 1
ATOM 932 N N . ALA A 1 119 ? -19.904 30.725 -13.603 1.00 81.12 119 ALA A N 1
ATOM 933 C CA . ALA A 1 119 ? -21.354 30.797 -13.778 1.00 81.12 119 ALA A CA 1
ATOM 934 C C . ALA A 1 119 ? -21.764 31.859 -14.816 1.00 81.12 119 ALA A C 1
ATOM 936 O O . ALA A 1 119 ? -22.648 31.608 -15.638 1.00 81.12 119 ALA A O 1
ATOM 937 N N . ALA A 1 120 ? -21.102 33.021 -14.818 1.00 83.44 120 ALA A N 1
ATOM 938 C CA . ALA A 1 120 ? -21.330 34.073 -15.806 1.00 83.44 120 ALA A CA 1
ATOM 939 C C . ALA A 1 120 ? -20.936 33.629 -17.227 1.00 83.44 120 ALA A C 1
ATOM 941 O O . ALA A 1 120 ? -21.714 33.825 -18.161 1.00 83.44 120 ALA A O 1
ATOM 942 N N . ASP A 1 121 ? -19.778 32.980 -17.392 1.00 87.19 121 ASP A N 1
ATOM 943 C CA . ASP A 1 121 ? -19.318 32.436 -18.678 1.00 87.19 121 ASP A CA 1
ATOM 944 C C . ASP A 1 121 ? -20.249 31.329 -19.207 1.00 87.19 121 ASP A C 1
ATOM 946 O O . ASP A 1 121 ? -20.642 31.348 -20.374 1.00 87.19 121 ASP A O 1
ATOM 950 N N . LEU A 1 122 ? -20.681 30.400 -18.349 1.00 82.44 122 LEU A N 1
ATOM 951 C CA . LEU A 1 122 ? -21.622 29.339 -18.724 1.00 82.44 122 LEU A CA 1
ATOM 952 C C . LEU A 1 122 ? -22.990 29.899 -19.138 1.00 82.44 122 LEU A C 1
ATOM 954 O O . LEU A 1 122 ? -23.556 29.455 -20.140 1.00 82.44 122 LEU A O 1
ATOM 958 N N . SER A 1 123 ? -23.488 30.906 -18.415 1.00 82.00 123 SER A N 1
ATOM 959 C CA . SER A 1 123 ? -24.727 31.613 -18.757 1.00 82.00 123 SER A CA 1
ATOM 960 C C . SER A 1 123 ? -24.613 32.336 -20.104 1.00 82.00 123 SER A C 1
ATOM 962 O O . SER A 1 123 ? -25.491 32.198 -20.957 1.00 82.00 123 SER A O 1
ATOM 964 N N . ALA A 1 124 ? -23.491 33.022 -20.357 1.00 83.44 124 ALA A N 1
ATOM 965 C CA . ALA A 1 124 ? -23.218 33.679 -21.638 1.00 83.44 124 ALA A CA 1
ATOM 966 C C . ALA A 1 124 ? -23.155 32.687 -22.815 1.00 83.44 124 ALA A C 1
ATOM 968 O O . ALA A 1 124 ? -23.542 33.021 -23.933 1.00 83.44 124 ALA A O 1
ATOM 969 N N . ARG A 1 125 ? -22.722 31.446 -22.562 1.00 85.62 125 ARG A N 1
ATOM 970 C CA . ARG A 1 125 ? -22.713 30.344 -23.540 1.00 85.62 125 ARG A CA 1
ATOM 971 C C . ARG A 1 125 ? -24.066 29.635 -23.684 1.00 85.62 125 ARG A C 1
ATOM 973 O O . ARG A 1 125 ? -24.164 28.670 -24.439 1.00 85.62 125 ARG A O 1
ATOM 980 N N . GLY A 1 126 ? -25.104 30.085 -22.975 1.00 82.25 126 GLY A N 1
ATOM 981 C CA . GLY A 1 126 ? -26.451 29.512 -23.030 1.00 82.25 126 GLY A CA 1
ATOM 982 C C . GLY A 1 126 ? -26.594 28.163 -22.318 1.00 82.25 126 GLY A C 1
ATOM 983 O O . GLY A 1 126 ? -27.592 27.468 -22.518 1.00 82.25 126 GLY A O 1
ATOM 984 N N . VAL A 1 127 ? -25.622 27.775 -21.488 1.00 75.50 127 VAL A N 1
ATOM 985 C CA . VAL A 1 127 ? -25.687 26.547 -20.691 1.00 75.50 127 VAL A CA 1
ATOM 986 C C . VAL A 1 127 ? -26.526 26.829 -19.447 1.00 75.50 127 VAL A C 1
ATOM 988 O O . VAL A 1 127 ? -26.136 27.619 -18.588 1.00 75.50 127 VAL A O 1
ATOM 991 N N . ARG A 1 128 ? -27.694 26.185 -19.327 1.00 65.31 128 ARG A N 1
ATOM 992 C CA . ARG A 1 128 ? -28.496 26.263 -18.098 1.00 65.31 128 ARG A CA 1
ATOM 993 C C . ARG A 1 128 ? -27.787 25.514 -16.977 1.00 65.31 128 ARG A C 1
ATOM 995 O O . ARG A 1 128 ? -27.700 24.290 -17.001 1.00 65.31 128 ARG A O 1
ATOM 1002 N N . PHE A 1 129 ? -27.319 26.262 -15.987 1.00 59.75 129 PHE A N 1
ATOM 1003 C CA . PHE A 1 129 ? -26.855 25.708 -14.727 1.00 59.75 129 PHE A CA 1
ATOM 1004 C C . PHE A 1 129 ? -28.067 25.524 -13.808 1.00 59.75 129 PHE A C 1
ATOM 1006 O O . PHE A 1 129 ? -28.523 26.467 -13.163 1.00 59.75 129 PHE A O 1
ATOM 1013 N N . GLU A 1 130 ? -28.635 24.321 -13.778 1.00 59.66 130 GLU A N 1
ATOM 1014 C CA . GLU A 1 130 ? -29.544 23.948 -12.696 1.00 59.66 130 GLU A CA 1
ATOM 1015 C C . GLU A 1 130 ? -28.686 23.739 -11.453 1.00 59.66 130 GLU A C 1
ATOM 1017 O O . GLU A 1 130 ? -28.058 22.693 -11.278 1.00 59.66 130 GLU A O 1
ATOM 1022 N N . SER A 1 131 ? -28.606 24.772 -10.611 1.00 51.00 131 SER A N 1
ATOM 1023 C CA . SER A 1 131 ? -28.035 24.617 -9.282 1.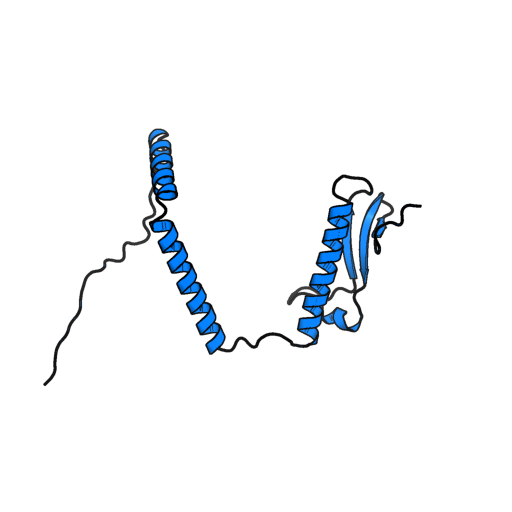00 51.00 131 SER A CA 1
ATOM 1024 C C . SER A 1 131 ? -28.880 23.564 -8.578 1.00 51.00 131 SER A C 1
ATOM 1026 O O . SER A 1 131 ? -30.037 23.807 -8.232 1.00 51.00 131 SER A O 1
ATOM 1028 N N . ARG A 1 132 ? -28.335 22.357 -8.422 1.00 49.19 132 ARG A N 1
ATOM 1029 C CA . ARG A 1 132 ? -28.893 21.348 -7.529 1.00 49.19 132 ARG A CA 1
ATOM 1030 C C . ARG A 1 132 ? -28.632 21.858 -6.115 1.00 49.19 132 ARG A C 1
ATOM 1032 O O . ARG A 1 132 ? -27.743 21.376 -5.422 1.00 49.19 132 ARG A O 1
ATOM 1039 N N . GLU A 1 133 ? -29.381 22.876 -5.702 1.00 45.72 133 GLU A N 1
ATOM 1040 C CA . GLU A 1 133 ? -29.557 23.148 -4.289 1.00 45.72 133 GLU A CA 1
ATOM 1041 C C . GLU A 1 133 ? -30.172 21.873 -3.714 1.00 45.72 133 GLU A C 1
ATOM 1043 O O . GLU A 1 133 ? -31.332 21.535 -3.960 1.00 45.72 133 GLU A O 1
ATOM 1048 N N . GLY A 1 134 ? -29.336 21.094 -3.023 1.00 43.81 134 GLY A N 1
ATOM 1049 C CA . GLY A 1 134 ? -29.812 20.035 -2.150 1.00 43.81 134 GLY A CA 1
ATOM 1050 C C . GLY A 1 134 ? -30.881 20.613 -1.219 1.00 43.81 134 GLY A C 1
ATOM 1051 O O . GLY A 1 134 ? -30.858 21.813 -0.938 1.00 43.81 134 GLY A O 1
ATOM 1052 N N . PRO A 1 135 ? -31.844 19.792 -0.773 1.00 40.75 135 PRO A N 1
ATOM 1053 C CA . PRO A 1 135 ? -33.055 20.278 -0.132 1.00 40.75 135 PRO A CA 1
ATOM 1054 C C . PRO A 1 135 ? -32.703 21.245 0.997 1.00 40.75 135 PRO A C 1
ATOM 1056 O O . PRO A 1 135 ? -32.103 20.843 1.997 1.00 40.75 135 PRO A O 1
ATOM 1059 N N . GLN A 1 136 ? -33.093 22.512 0.825 1.00 44.66 136 GLN A N 1
ATOM 1060 C CA . GLN A 1 136 ? -33.174 23.480 1.906 1.00 44.66 136 GLN A CA 1
ATOM 1061 C C . GLN A 1 136 ? -34.068 22.845 2.974 1.00 44.66 136 GLN A C 1
ATOM 1063 O O . GLN A 1 136 ? 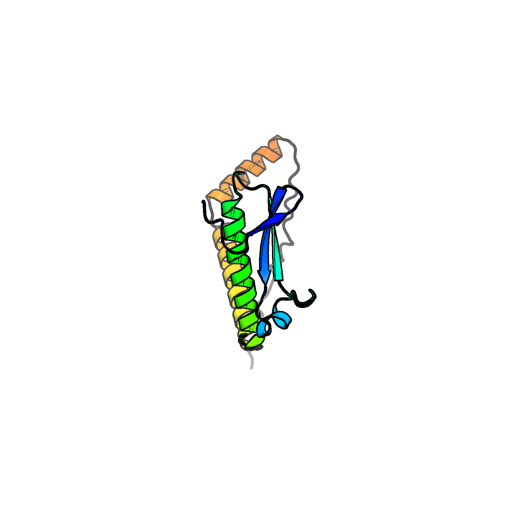-35.292 22.791 2.838 1.00 44.66 136 GLN A O 1
ATOM 1068 N N . ARG A 1 137 ? -33.459 22.263 4.013 1.00 45.78 137 ARG A N 1
ATOM 1069 C CA . ARG A 1 137 ? -34.204 21.802 5.180 1.00 45.78 137 ARG A CA 1
ATOM 1070 C C . ARG A 1 137 ? -34.785 23.052 5.811 1.00 45.78 137 ARG A C 1
ATOM 1072 O O . ARG A 1 137 ? -34.050 23.837 6.402 1.00 45.78 137 ARG A O 1
ATOM 1079 N N . ALA A 1 138 ? -36.089 23.227 5.635 1.00 39.53 138 ALA A N 1
ATOM 1080 C CA . ALA A 1 138 ? -36.886 24.216 6.330 1.00 39.53 138 ALA A CA 1
ATOM 1081 C C . ALA A 1 138 ? -36.521 24.186 7.822 1.00 39.53 138 ALA A C 1
ATOM 1083 O O . ALA A 1 138 ? -36.900 23.266 8.547 1.00 39.53 138 ALA A O 1
ATOM 1084 N N . SER A 1 139 ? -35.759 25.178 8.284 1.00 49.12 139 SER A N 1
ATOM 1085 C CA . SER A 1 139 ? -35.596 25.459 9.706 1.00 49.12 139 SER A CA 1
ATOM 1086 C C . SER A 1 139 ? -36.859 26.175 10.179 1.00 49.12 139 SER A C 1
ATOM 1088 O O . SER A 1 139 ? -36.909 27.383 10.381 1.00 49.12 139 SER A O 1
ATOM 1090 N N . GLY A 1 140 ? -37.930 25.399 10.299 1.00 36.84 140 GLY A N 1
ATOM 1091 C CA . GLY A 1 140 ? -39.203 25.845 10.831 1.00 36.84 140 GLY A CA 1
ATOM 1092 C C . GLY A 1 140 ? -39.524 25.111 12.125 1.00 36.84 140 GLY A C 1
ATOM 1093 O O . GLY A 1 140 ? -40.108 24.043 12.055 1.00 36.84 140 GLY A O 1
ATOM 1094 N N . VAL A 1 141 ? -39.186 25.752 13.254 1.00 39.12 141 VAL A N 1
ATOM 1095 C CA . VAL A 1 141 ? -39.976 25.803 14.508 1.00 39.12 141 VAL A CA 1
ATOM 1096 C C . VAL A 1 141 ? -40.168 24.465 15.270 1.00 39.12 141 VAL A C 1
ATOM 1098 O O . VAL A 1 141 ? -40.572 23.461 14.719 1.00 39.12 141 VAL A O 1
ATOM 1101 N N . GLY A 1 142 ? -39.962 24.349 16.580 1.00 37.59 142 GLY A N 1
ATOM 1102 C CA . GLY A 1 142 ? -39.808 25.366 17.599 1.00 37.59 142 GLY A CA 1
ATOM 1103 C C . GLY A 1 142 ? -39.448 24.754 18.949 1.00 37.59 142 GLY A C 1
ATOM 1104 O O . GLY A 1 142 ? -39.709 23.595 19.259 1.00 37.59 142 GLY A O 1
ATOM 1105 N N . ARG A 1 143 ? -38.822 25.609 19.743 1.00 42.72 143 ARG A N 1
ATOM 1106 C CA . ARG A 1 143 ? -38.563 25.466 21.165 1.00 42.72 143 ARG A CA 1
ATOM 1107 C C . ARG A 1 143 ? -39.909 25.559 21.893 1.00 42.72 143 ARG A C 1
ATOM 1109 O O . ARG A 1 143 ? -40.516 26.624 21.881 1.00 42.72 143 ARG A O 1
ATOM 1116 N N . ALA A 1 144 ? -40.360 24.477 22.517 1.00 40.38 144 ALA A N 1
ATOM 1117 C CA . ALA A 1 144 ? -41.390 24.533 23.549 1.00 40.38 144 ALA A CA 1
ATOM 1118 C C . ALA A 1 144 ? -40.712 24.269 24.896 1.00 40.38 144 ALA A C 1
ATOM 1120 O O . ALA A 1 144 ? -40.458 23.132 25.279 1.00 40.38 144 ALA A O 1
ATOM 1121 N N . VAL A 1 145 ? -40.355 25.366 25.560 1.00 45.06 145 VAL A N 1
ATOM 1122 C CA . VAL A 1 145 ? -40.226 25.422 27.016 1.00 45.06 145 VAL A CA 1
ATOM 1123 C C . VAL A 1 145 ? -41.649 25.360 27.556 1.00 45.06 145 VAL A C 1
ATOM 1125 O O . VAL A 1 145 ? -42.448 26.220 27.187 1.00 45.06 145 VAL A O 1
ATOM 1128 N N . GLN A 1 146 ? -41.964 24.386 28.402 1.00 42.44 146 GLN A N 1
ATOM 1129 C CA . GLN A 1 146 ? -43.007 24.554 29.409 1.00 42.44 146 GLN A CA 1
ATOM 1130 C C . GLN A 1 146 ? -42.496 23.977 30.725 1.00 42.44 146 GLN A C 1
ATOM 1132 O O . GLN A 1 146 ? -42.163 22.797 30.814 1.00 42.44 146 GLN A O 1
ATOM 1137 N N . ASP A 1 147 ? -42.370 24.897 31.676 1.00 43.75 147 ASP A N 1
ATOM 1138 C CA . ASP A 1 147 ? -42.105 24.687 33.089 1.00 43.75 147 ASP A CA 1
ATOM 1139 C C . ASP A 1 147 ? -43.199 23.833 33.750 1.00 43.75 147 ASP A C 1
ATOM 1141 O O . ASP A 1 147 ? -44.365 23.857 33.342 1.00 43.75 147 ASP A O 1
ATOM 1145 N N . GLU A 1 148 ? -42.789 23.116 34.797 1.00 35.84 148 GLU A N 1
ATOM 1146 C CA . GLU A 1 148 ? -43.649 22.502 35.815 1.00 35.84 148 GLU A CA 1
ATOM 1147 C C . GLU A 1 148 ? -44.513 23.560 36.538 1.00 35.84 148 GLU A C 1
ATOM 1149 O O . GLU A 1 148 ? -44.249 24.768 36.462 1.00 35.84 148 GLU A O 1
ATOM 1154 N N . PRO A 1 149 ? -45.567 23.123 37.240 1.00 53.44 149 PRO A N 1
ATOM 1155 C CA . PRO A 1 149 ? -45.368 22.674 38.628 1.00 53.44 149 PRO A CA 1
ATOM 1156 C C . PRO A 1 149 ? -45.833 21.241 38.926 1.00 53.44 149 PRO A C 1
ATOM 1158 O O . PRO A 1 149 ? -46.768 20.749 38.251 1.00 53.44 149 PRO A O 1
#